Protein AF-A0A5B7HPK7-F1 (afdb_monomer_lite)

Structure (mmCIF, N/CA/C/O backbone):
data_AF-A0A5B7HPK7-F1
#
_entry.id   AF-A0A5B7HPK7-F1
#
loop_
_atom_site.group_PDB
_atom_site.id
_atom_site.type_symbol
_atom_site.label_atom_id
_atom_site.label_alt_id
_atom_site.label_comp_id
_atom_site.label_asym_id
_atom_site.label_entity_id
_atom_site.label_seq_id
_atom_site.pdbx_PDB_ins_code
_atom_site.Cartn_x
_atom_site.Cartn_y
_atom_site.Cartn_z
_atom_site.occupancy
_atom_site.B_iso_or_equiv
_atom_site.auth_seq_id
_atom_site.auth_comp_id
_atom_site.auth_asym_id
_atom_site.auth_atom_id
_atom_site.pdbx_PDB_model_num
ATOM 1 N N . MET A 1 1 ? 71.963 34.774 -55.106 1.00 49.12 1 MET A N 1
ATOM 2 C CA . MET A 1 1 ? 71.378 36.025 -54.591 1.00 49.12 1 MET A CA 1
ATOM 3 C C . MET A 1 1 ? 70.584 36.506 -55.798 1.00 49.12 1 MET A C 1
ATOM 5 O O . MET A 1 1 ? 71.195 36.609 -56.845 1.00 49.12 1 MET A O 1
ATOM 9 N N . ASP A 1 2 ? 69.250 36.461 -55.854 1.00 46.03 2 ASP A N 1
ATOM 10 C CA . ASP A 1 2 ? 68.275 37.076 -54.946 1.00 46.03 2 ASP A CA 1
ATOM 11 C C . ASP A 1 2 ? 66.866 36.466 -55.144 1.00 46.03 2 ASP A C 1
ATOM 13 O O . ASP A 1 2 ? 66.571 35.883 -56.183 1.00 46.03 2 ASP A O 1
ATOM 17 N N . ASN A 1 3 ? 65.992 36.697 -54.159 1.00 47.75 3 ASN A N 1
ATOM 18 C CA . ASN A 1 3 ? 64.526 36.583 -54.191 1.00 47.75 3 ASN A CA 1
ATOM 19 C C . ASN A 1 3 ? 63.853 35.199 -54.143 1.00 47.75 3 ASN A C 1
ATOM 21 O O . ASN A 1 3 ? 63.190 34.722 -55.059 1.00 47.75 3 ASN A O 1
ATOM 25 N N . MET A 1 4 ? 63.898 34.653 -52.928 1.00 47.31 4 MET A N 1
ATOM 26 C CA . MET A 1 4 ? 62.904 33.758 -52.335 1.00 47.31 4 MET A CA 1
ATOM 27 C C . MET A 1 4 ? 61.508 34.416 -52.327 1.00 47.31 4 MET A C 1
ATOM 29 O O . MET A 1 4 ? 61.245 35.333 -51.550 1.00 47.31 4 MET A O 1
ATOM 33 N N . HIS A 1 5 ? 60.604 33.948 -53.189 1.00 51.97 5 HIS A N 1
ATOM 34 C CA . HIS A 1 5 ? 59.197 34.347 -53.172 1.00 51.97 5 HIS A CA 1
ATOM 35 C C . HIS A 1 5 ? 58.502 33.769 -51.932 1.00 51.97 5 HIS A C 1
ATOM 37 O O . HIS A 1 5 ? 58.310 32.561 -51.810 1.00 51.97 5 HIS A O 1
ATOM 43 N N . HIS A 1 6 ? 58.117 34.646 -51.007 1.00 51.22 6 HIS A N 1
ATOM 44 C CA . HIS A 1 6 ? 57.276 34.311 -49.864 1.00 51.22 6 HIS A CA 1
ATOM 45 C C . HIS A 1 6 ? 55.837 34.076 -50.348 1.00 51.22 6 HIS A C 1
ATOM 47 O O . HIS A 1 6 ? 55.083 35.026 -50.561 1.00 51.22 6 HIS A O 1
ATOM 53 N N . ILE A 1 7 ? 55.453 32.813 -50.553 1.00 56.56 7 ILE A N 1
ATOM 54 C CA . ILE A 1 7 ? 54.064 32.449 -50.858 1.00 56.56 7 ILE A CA 1
ATOM 55 C C . ILE A 1 7 ? 53.336 32.173 -49.545 1.00 56.56 7 ILE A C 1
ATOM 57 O O . ILE A 1 7 ? 53.341 31.076 -48.992 1.00 56.56 7 ILE A O 1
ATOM 61 N N . THR A 1 8 ? 52.692 33.232 -49.070 1.00 60.81 8 THR A N 1
ATOM 62 C CA . THR A 1 8 ? 51.525 33.198 -48.197 1.00 60.81 8 THR A CA 1
ATOM 63 C C . THR A 1 8 ? 50.414 32.394 -48.872 1.00 60.81 8 THR A C 1
ATOM 65 O O . THR A 1 8 ? 49.887 32.834 -49.890 1.00 60.81 8 THR A O 1
ATOM 68 N N . ALA A 1 9 ? 49.997 31.269 -48.293 1.00 46.75 9 ALA A N 1
ATOM 69 C CA . ALA A 1 9 ? 48.640 30.758 -48.481 1.00 46.75 9 ALA A CA 1
ATOM 70 C C . ALA A 1 9 ? 48.242 29.803 -47.349 1.00 46.75 9 ALA A C 1
ATOM 72 O O . ALA A 1 9 ? 48.838 28.752 -47.132 1.00 46.75 9 ALA A O 1
ATOM 73 N N . SER A 1 10 ? 47.197 30.227 -46.646 1.00 51.50 10 SER A N 1
ATOM 74 C CA . SER A 1 10 ? 46.360 29.478 -45.716 1.00 51.50 10 SER A CA 1
ATOM 75 C C . SER A 1 10 ? 46.104 28.023 -46.125 1.00 51.50 10 SER A C 1
ATOM 77 O O . SER A 1 10 ? 45.679 27.748 -47.244 1.00 51.50 10 SER A O 1
ATOM 79 N N . ALA A 1 11 ? 46.219 27.112 -45.161 1.00 49.34 11 ALA 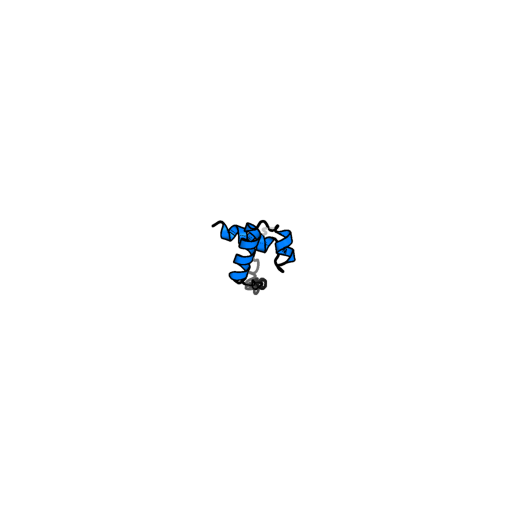A N 1
ATOM 80 C CA . ALA A 1 11 ? 45.394 25.910 -45.132 1.00 49.34 11 ALA A CA 1
ATOM 81 C C . ALA A 1 11 ? 45.041 25.583 -43.678 1.00 49.34 11 ALA A C 1
ATOM 83 O O . ALA A 1 11 ? 45.428 24.557 -43.118 1.00 49.34 11 ALA A O 1
ATOM 84 N N . ALA A 1 12 ? 44.296 26.496 -43.053 1.00 54.47 12 ALA A N 1
ATOM 85 C CA . ALA A 1 12 ? 43.438 26.101 -41.953 1.00 54.47 12 ALA A CA 1
ATOM 86 C C . ALA A 1 12 ? 42.530 24.947 -42.418 1.00 54.47 12 ALA A C 1
ATOM 88 O O . ALA A 1 12 ? 41.950 24.993 -43.500 1.00 54.47 12 ALA A O 1
ATOM 89 N N . ALA A 1 13 ? 42.421 23.933 -41.560 1.00 56.47 13 ALA A N 1
ATOM 90 C CA . ALA A 1 13 ? 41.393 22.901 -41.558 1.00 56.47 13 ALA A CA 1
ATOM 91 C C . ALA A 1 13 ? 41.213 22.097 -42.860 1.00 56.47 13 ALA A C 1
ATOM 93 O O . ALA A 1 13 ? 40.324 22.345 -43.671 1.00 56.47 13 ALA A O 1
ATOM 94 N N . ARG A 1 14 ? 41.943 20.985 -42.965 1.00 58.12 14 ARG A N 1
ATOM 95 C CA . ARG A 1 14 ? 41.410 19.797 -43.645 1.00 58.12 14 ARG A CA 1
ATOM 96 C C . ARG A 1 14 ? 41.414 18.618 -42.683 1.00 58.12 14 ARG A C 1
ATOM 98 O O . ARG A 1 14 ? 42.071 17.611 -42.916 1.00 58.12 14 ARG A O 1
ATOM 105 N N . LEU A 1 15 ? 40.658 18.755 -41.588 1.00 60.09 15 LEU A N 1
ATOM 106 C CA . LEU A 1 15 ? 40.084 17.577 -40.944 1.00 60.09 15 LEU A CA 1
ATOM 107 C C . LEU A 1 15 ? 39.245 16.898 -42.025 1.00 60.09 15 LEU A C 1
ATOM 109 O O . LEU A 1 15 ? 38.206 17.421 -42.427 1.00 60.09 15 LEU A O 1
ATOM 113 N N . HIS A 1 16 ? 39.761 15.798 -42.574 1.00 57.47 16 HIS A N 1
ATOM 114 C CA . HIS A 1 16 ? 39.020 14.975 -43.511 1.00 57.47 16 HIS A CA 1
ATOM 115 C C . HIS A 1 16 ? 37.745 14.566 -42.781 1.00 57.47 16 HIS A C 1
ATOM 117 O O . HIS A 1 16 ? 37.798 13.905 -41.746 1.00 57.47 16 HIS A O 1
ATOM 123 N N . SER A 1 17 ? 36.627 15.101 -43.258 1.00 61.81 17 SER A N 1
ATOM 124 C CA . SER A 1 17 ? 35.319 14.968 -42.645 1.00 61.81 17 SER A CA 1
ATOM 125 C C . SER A 1 17 ? 35.059 13.488 -42.353 1.00 61.81 17 SER A C 1
ATOM 127 O O . SER A 1 17 ? 34.922 12.679 -43.271 1.00 61.81 17 SER A O 1
ATOM 129 N N . LEU A 1 18 ? 35.060 13.129 -41.066 1.00 64.06 18 LEU A N 1
ATOM 130 C CA . LEU A 1 18 ? 34.622 11.836 -40.549 1.00 64.06 18 LEU A CA 1
ATOM 131 C C . LEU A 1 18 ? 33.104 11.736 -40.772 1.00 64.06 18 LEU A C 1
ATOM 133 O O . LEU A 1 18 ? 32.319 11.836 -39.838 1.00 64.06 18 LEU A O 1
ATOM 137 N N . ASN A 1 19 ? 32.678 11.569 -42.026 1.00 63.62 19 ASN A N 1
ATOM 138 C CA . ASN A 1 19 ? 31.287 11.298 -42.396 1.00 63.62 19 ASN A CA 1
ATOM 139 C C . ASN A 1 19 ? 30.992 9.801 -42.294 1.00 63.62 19 ASN A C 1
ATOM 141 O O . ASN A 1 19 ? 30.518 9.180 -43.245 1.00 63.62 19 ASN A O 1
ATOM 145 N N . LEU A 1 20 ? 31.285 9.201 -41.144 1.00 72.25 20 LEU A N 1
ATOM 146 C CA . LEU A 1 20 ? 30.632 7.948 -40.804 1.00 72.25 20 LEU A CA 1
ATOM 147 C C . LEU A 1 20 ? 29.365 8.319 -40.036 1.00 72.25 20 LEU A C 1
ATOM 149 O O . LEU A 1 20 ? 29.465 9.046 -39.044 1.00 72.25 20 LEU A O 1
ATO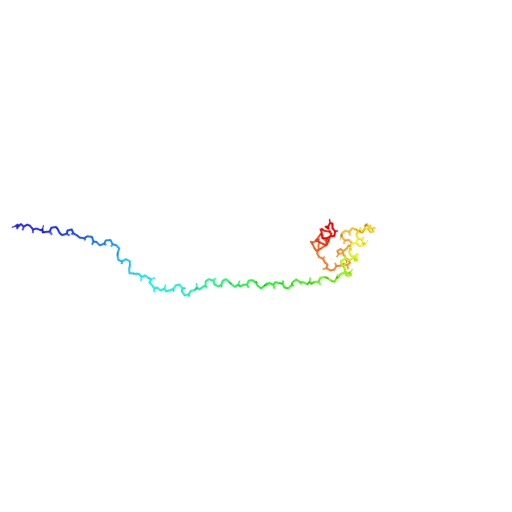M 153 N N . PRO A 1 21 ? 28.174 7.865 -40.472 1.00 66.50 21 PRO A N 1
ATOM 154 C CA . PRO A 1 21 ? 26.991 8.027 -39.646 1.00 66.50 21 PRO A CA 1
ATOM 155 C C . PRO A 1 21 ? 27.311 7.387 -38.292 1.00 66.50 21 PRO A C 1
ATOM 157 O O . PRO A 1 21 ? 27.891 6.294 -38.286 1.00 66.50 21 PRO A O 1
ATOM 160 N N . PRO A 1 22 ? 26.978 8.011 -37.151 1.00 64.38 22 PRO A N 1
ATOM 161 C CA . PRO A 1 22 ? 27.077 7.327 -35.873 1.00 64.38 22 PRO A CA 1
ATOM 162 C C . PRO A 1 22 ? 26.160 6.101 -35.942 1.00 64.38 22 PRO A C 1
ATOM 164 O O . PRO A 1 22 ? 24.950 6.184 -35.745 1.00 64.38 22 PRO A O 1
ATOM 167 N N . LYS A 1 23 ? 26.719 4.938 -36.297 1.00 64.06 23 LYS A N 1
ATOM 168 C CA . LYS A 1 23 ? 25.981 3.681 -36.436 1.00 64.06 23 LYS A CA 1
ATOM 169 C C . LYS A 1 23 ? 25.861 3.030 -35.072 1.00 64.06 23 LYS A C 1
ATOM 171 O O . LYS A 1 23 ? 26.288 1.906 -34.867 1.00 64.06 23 LYS A O 1
ATOM 176 N N . CYS A 1 24 ? 25.309 3.784 -34.142 1.00 66.00 24 CYS A N 1
ATOM 177 C CA . CYS A 1 24 ? 24.847 3.324 -32.853 1.00 66.00 24 CYS A CA 1
ATOM 178 C C . CYS A 1 24 ? 23.736 4.299 -32.471 1.00 66.00 24 CYS A C 1
ATOM 180 O O . CYS A 1 24 ? 24.036 5.340 -31.883 1.00 66.00 24 CYS A O 1
ATOM 182 N N . PRO A 1 25 ? 22.452 4.023 -32.773 1.00 66.31 25 PRO A N 1
ATOM 183 C CA . PRO A 1 25 ? 21.447 4.524 -31.855 1.00 66.31 25 PRO A CA 1
ATOM 184 C C . PRO A 1 25 ? 21.906 4.036 -30.480 1.00 66.31 25 PRO A C 1
ATOM 186 O O . PRO A 1 25 ? 22.156 2.841 -30.305 1.00 66.31 25 PRO A O 1
ATOM 189 N N . ALA A 1 26 ? 22.115 4.952 -29.537 1.00 67.50 26 ALA A N 1
ATOM 190 C CA . ALA A 1 26 ? 22.288 4.584 -28.144 1.00 67.50 26 ALA A CA 1
ATOM 191 C C . ALA A 1 26 ? 20.952 3.984 -27.690 1.00 67.50 26 ALA A C 1
ATOM 193 O O . ALA A 1 26 ? 20.118 4.644 -27.079 1.00 67.50 26 ALA A O 1
ATOM 194 N N . MET A 1 27 ? 20.708 2.737 -28.076 1.00 69.25 27 MET A N 1
ATOM 195 C CA . MET A 1 27 ? 19.586 1.946 -27.636 1.00 69.25 27 MET A CA 1
ATOM 196 C C . MET A 1 27 ? 19.988 1.459 -26.260 1.00 69.25 27 MET A C 1
ATOM 198 O O . MET A 1 27 ? 20.555 0.382 -26.089 1.00 69.25 27 MET A O 1
ATOM 202 N N . TRP A 1 28 ? 19.779 2.329 -25.278 1.00 70.69 28 TRP A N 1
ATOM 203 C CA . TRP A 1 28 ? 19.835 1.907 -23.895 1.00 70.69 28 TRP A CA 1
ATOM 204 C C . TRP A 1 28 ? 18.851 0.742 -23.785 1.00 70.69 28 TRP A C 1
ATOM 206 O O . TRP A 1 28 ? 17.713 0.887 -24.250 1.00 70.69 28 TRP A O 1
ATOM 216 N N . PRO A 1 29 ? 19.267 -0.424 -23.260 1.00 70.75 29 PRO A N 1
ATOM 217 C CA . PRO A 1 29 ? 18.325 -1.504 -23.049 1.00 70.75 29 PRO A CA 1
ATOM 218 C C . PRO A 1 29 ? 17.187 -0.933 -22.208 1.00 70.75 29 PRO A C 1
ATOM 220 O O . PRO A 1 29 ? 17.412 -0.361 -21.139 1.00 70.75 29 PRO A O 1
ATOM 223 N N . SER A 1 30 ? 15.964 -1.016 -22.732 1.00 76.19 30 SER A N 1
ATOM 224 C CA . SER A 1 30 ? 14.786 -0.666 -21.953 1.00 76.19 30 SER A CA 1
ATOM 225 C C . SER A 1 30 ? 14.819 -1.541 -20.707 1.00 76.19 30 SER A C 1
ATOM 227 O O . SER A 1 30 ? 14.786 -2.767 -20.817 1.00 76.19 30 SER A O 1
ATOM 229 N N . VAL A 1 31 ? 14.940 -0.921 -19.527 1.00 80.56 31 VAL A N 1
ATOM 230 C CA . VAL A 1 31 ? 14.811 -1.648 -18.264 1.00 80.56 31 VAL A CA 1
ATOM 231 C C . VAL A 1 31 ? 13.445 -2.328 -18.305 1.00 80.56 31 VAL A C 1
ATOM 233 O O . VAL A 1 31 ? 12.440 -1.621 -18.449 1.00 80.56 31 VAL A O 1
ATOM 236 N N . PRO A 1 32 ? 13.380 -3.669 -18.212 1.00 81.56 32 PRO A N 1
ATOM 237 C CA . PRO A 1 32 ? 12.112 -4.371 -18.254 1.00 81.56 32 PRO A CA 1
ATOM 238 C C . PRO A 1 32 ? 11.200 -3.795 -17.176 1.00 81.56 32 PRO A C 1
ATOM 240 O O . PRO A 1 32 ? 11.531 -3.807 -15.987 1.00 81.56 32 PRO A O 1
ATOM 243 N N . LYS A 1 33 ? 10.057 -3.241 -17.589 1.00 82.62 33 LYS A N 1
ATOM 244 C CA . LYS A 1 33 ? 9.053 -2.762 -16.642 1.00 82.62 33 LYS A CA 1
ATOM 245 C C . LYS A 1 33 ? 8.585 -3.973 -15.841 1.00 82.62 33 LYS A C 1
ATOM 247 O O . LYS A 1 33 ? 8.032 -4.909 -16.411 1.00 82.62 33 LYS A O 1
ATOM 252 N N . LYS A 1 34 ? 8.799 -3.966 -14.524 1.00 80.56 34 LYS A N 1
ATOM 253 C CA . LYS A 1 34 ? 8.163 -4.951 -13.645 1.00 80.56 34 LYS A CA 1
ATOM 254 C C . LYS A 1 34 ? 6.655 -4.749 -13.733 1.00 80.56 34 LYS A C 1
ATOM 256 O O . LYS A 1 34 ? 6.160 -3.661 -13.439 1.00 80.56 34 LYS A O 1
ATOM 261 N N . THR A 1 35 ? 5.935 -5.792 -14.128 1.00 83.12 35 THR A N 1
ATOM 262 C CA . THR A 1 35 ? 4.475 -5.801 -14.069 1.00 83.12 35 THR A CA 1
ATOM 263 C C . THR A 1 35 ? 4.067 -5.658 -12.608 1.00 83.12 35 THR A C 1
ATOM 265 O O . THR A 1 35 ? 4.361 -6.522 -11.783 1.00 83.12 35 THR A O 1
ATOM 268 N N . ARG A 1 36 ? 3.438 -4.533 -12.261 1.00 79.94 36 ARG A N 1
ATOM 269 C CA . ARG A 1 36 ? 2.887 -4.333 -10.921 1.00 79.94 36 ARG A CA 1
ATOM 270 C C . ARG A 1 36 ? 1.698 -5.276 -10.761 1.00 79.94 36 ARG A C 1
ATOM 272 O O . ARG A 1 36 ? 0.784 -5.235 -11.578 1.00 79.94 36 ARG A O 1
ATOM 279 N N . MET A 1 37 ? 1.696 -6.096 -9.712 1.00 77.69 37 MET A N 1
ATOM 280 C CA . MET A 1 37 ? 0.513 -6.882 -9.363 1.00 77.69 37 MET A CA 1
ATOM 281 C C . MET A 1 37 ? -0.610 -5.925 -8.950 1.00 77.69 37 MET A C 1
ATOM 283 O O . MET A 1 37 ? -0.410 -5.045 -8.106 1.00 77.69 37 MET A O 1
ATOM 287 N N . SER A 1 38 ? -1.778 -6.065 -9.573 1.00 84.62 38 SER A N 1
ATOM 288 C CA . SER A 1 38 ? -2.986 -5.366 -9.151 1.00 84.62 38 SER A CA 1
ATOM 289 C C . SER A 1 38 ? -3.530 -6.031 -7.894 1.00 84.62 38 SER A C 1
ATOM 291 O O . SER A 1 38 ? -3.706 -7.246 -7.863 1.00 84.62 38 SER A O 1
ATOM 293 N N . LEU A 1 39 ? -3.809 -5.234 -6.868 1.00 86.69 39 LEU A N 1
ATOM 294 C CA . LEU A 1 39 ? -4.493 -5.711 -5.674 1.00 86.69 39 LEU A CA 1
ATOM 295 C C . LEU A 1 39 ? -6.007 -5.691 -5.911 1.00 86.69 39 LEU A C 1
ATOM 297 O O . LEU A 1 39 ? -6.525 -4.681 -6.397 1.00 86.69 39 LEU A O 1
ATOM 301 N N . THR A 1 40 ? -6.704 -6.768 -5.550 1.00 89.62 40 THR A N 1
ATOM 302 C CA . THR A 1 40 ? -8.173 -6.825 -5.582 1.00 89.62 40 THR A CA 1
ATOM 303 C C . THR A 1 40 ? -8.770 -5.790 -4.624 1.00 89.62 40 THR A C 1
ATOM 305 O O . THR A 1 40 ? -8.187 -5.494 -3.578 1.00 89.62 40 THR A O 1
ATOM 308 N N . LEU A 1 41 ? -9.939 -5.242 -4.971 1.00 89.81 41 LEU A N 1
ATOM 309 C CA . LEU A 1 41 ? -10.647 -4.251 -4.154 1.00 89.81 41 LEU A CA 1
ATOM 310 C C . LEU A 1 41 ? -10.933 -4.763 -2.734 1.00 89.81 41 LEU A C 1
ATOM 312 O O . LEU A 1 41 ? -10.725 -4.030 -1.776 1.00 89.81 41 LEU A O 1
ATOM 316 N N . GLU A 1 42 ? -11.326 -6.029 -2.597 1.00 90.31 42 GLU A N 1
ATOM 317 C CA . GLU A 1 42 ? -11.608 -6.663 -1.302 1.00 90.31 42 GLU A CA 1
ATOM 318 C C . GLU A 1 42 ? -10.411 -6.599 -0.354 1.00 90.31 42 GLU A C 1
ATOM 320 O O . GLU A 1 42 ? -10.557 -6.223 0.803 1.00 90.31 42 GLU A O 1
ATOM 325 N N . VAL A 1 43 ? -9.206 -6.875 -0.862 1.00 88.81 43 VAL A N 1
ATOM 326 C CA . VAL A 1 43 ? -7.978 -6.823 -0.059 1.00 88.81 43 VAL A CA 1
ATOM 327 C C . VAL A 1 43 ? -7.672 -5.389 0.376 1.00 88.81 43 VAL A C 1
ATOM 329 O O . VAL A 1 43 ? -7.219 -5.171 1.495 1.00 88.81 43 VAL A O 1
ATOM 332 N N . LYS A 1 44 ? -7.936 -4.391 -0.478 1.00 90.50 44 LYS A N 1
ATOM 333 C CA . LYS A 1 44 ? -7.779 -2.980 -0.091 1.00 90.50 44 LYS A CA 1
ATOM 334 C C . LYS A 1 44 ? -8.747 -2.592 1.027 1.00 90.50 44 LYS A C 1
ATOM 336 O O . LYS A 1 44 ? -8.322 -1.951 1.981 1.00 90.50 44 LYS A O 1
ATOM 341 N N . LEU A 1 45 ? -10.016 -2.981 0.905 1.00 91.62 45 LEU A N 1
ATOM 342 C CA . LEU A 1 45 ? -11.050 -2.673 1.894 1.00 91.62 45 LEU A CA 1
ATOM 343 C C . LEU A 1 45 ? -10.778 -3.365 3.228 1.00 91.62 45 LEU A C 1
ATOM 345 O O . LEU A 1 45 ? -10.864 -2.734 4.271 1.00 91.62 45 LEU A O 1
ATOM 349 N N . ASP A 1 46 ? -10.380 -4.631 3.198 1.00 90.50 46 ASP A N 1
ATOM 350 C CA . ASP A 1 46 ? -10.014 -5.388 4.392 1.00 90.50 46 ASP A CA 1
ATOM 351 C C . ASP A 1 46 ? -8.849 -4.729 5.161 1.00 90.50 46 ASP A C 1
ATOM 353 O O . ASP A 1 46 ? -8.906 -4.591 6.381 1.00 90.50 46 ASP A O 1
ATOM 357 N N . ILE A 1 47 ? -7.838 -4.210 4.454 1.00 90.81 47 ILE A N 1
ATOM 358 C CA . ILE A 1 47 ? -6.737 -3.445 5.067 1.00 90.81 47 ILE A CA 1
ATOM 359 C C . ILE A 1 47 ? -7.241 -2.150 5.723 1.00 90.81 47 ILE A C 1
ATOM 361 O O . ILE A 1 47 ? -6.793 -1.814 6.820 1.00 90.81 47 ILE A O 1
ATOM 365 N N . ILE A 1 48 ? -8.163 -1.431 5.077 1.00 91.19 48 ILE A N 1
ATOM 366 C CA . ILE A 1 48 ? -8.742 -0.188 5.611 1.00 91.19 48 ILE A CA 1
ATOM 367 C C . ILE A 1 48 ? -9.589 -0.487 6.853 1.00 91.19 48 ILE A C 1
ATOM 369 O O . ILE A 1 48 ? -9.340 0.089 7.907 1.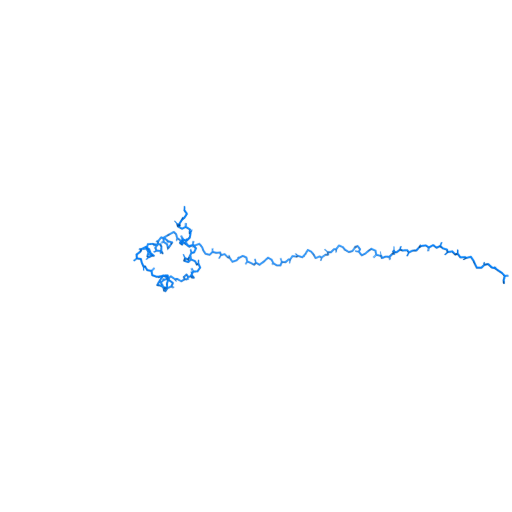00 91.19 48 ILE A O 1
ATOM 373 N N . HIS A 1 49 ? -10.507 -1.451 6.782 1.00 91.44 49 HIS A N 1
ATOM 374 C CA . HIS A 1 49 ? -11.378 -1.811 7.906 1.00 91.44 49 HIS A CA 1
ATOM 375 C C . HIS A 1 49 ? -10.591 -2.289 9.132 1.00 91.44 49 HIS A C 1
ATOM 377 O O . HIS A 1 49 ? -10.925 -1.961 10.273 1.00 91.44 49 HIS A O 1
ATOM 383 N N . ARG A 1 50 ? -9.534 -3.078 8.917 1.00 90.12 50 ARG A N 1
ATOM 384 C CA . ARG A 1 50 ? -8.655 -3.524 10.002 1.00 90.12 50 ARG A CA 1
ATOM 385 C C . ARG A 1 50 ? -7.880 -2.359 10.613 1.00 90.12 50 ARG A C 1
ATOM 387 O O . ARG A 1 50 ? -7.743 -2.290 11.835 1.00 90.12 50 ARG A O 1
ATOM 394 N N . HIS A 1 51 ? -7.445 -1.404 9.794 1.00 88.44 51 HIS A N 1
ATOM 395 C CA . HIS A 1 51 ? -6.824 -0.178 10.284 1.00 88.44 51 HIS A CA 1
ATOM 396 C C . HIS A 1 51 ? -7.788 0.680 11.118 1.00 88.44 51 HIS A C 1
ATOM 398 O O . HIS A 1 51 ? -7.418 1.109 12.210 1.00 88.44 51 HIS A O 1
ATOM 404 N N . GLU A 1 52 ? -9.033 0.857 10.671 1.00 88.75 52 GLU A N 1
ATOM 405 C CA . GLU A 1 52 ? -10.084 1.581 11.408 1.00 88.75 52 GLU A CA 1
ATOM 406 C C . GLU A 1 52 ? -10.442 0.910 12.741 1.00 88.75 52 GLU A C 1
ATOM 408 O O . GLU A 1 52 ? -10.724 1.586 13.729 1.00 88.75 52 GLU A O 1
ATOM 413 N N . ARG A 1 53 ? -10.355 -0.426 12.811 1.00 91.44 53 ARG A N 1
ATOM 414 C CA . ARG A 1 53 ? -10.492 -1.195 14.061 1.00 91.44 53 ARG A CA 1
ATOM 415 C C . ARG A 1 53 ? -9.332 -0.955 15.045 1.00 91.44 53 ARG A C 1
ATOM 417 O O . ARG A 1 53 ? -9.387 -1.414 16.185 1.00 91.44 53 ARG A O 1
ATOM 424 N N . GLY A 1 54 ? -8.288 -0.237 14.632 1.00 89.12 54 GLY A N 1
ATOM 425 C CA . GLY A 1 54 ? -7.117 0.075 15.448 1.00 89.12 54 GLY A CA 1
ATOM 426 C C . GLY A 1 54 ? -5.983 -0.941 15.316 1.00 89.12 54 GLY A C 1
ATOM 427 O O . GLY A 1 54 ? -5.070 -0.953 16.149 1.00 89.12 54 GLY A O 1
ATOM 428 N N . GLU A 1 55 ? -6.001 -1.800 14.290 1.00 89.62 55 GLU A N 1
ATOM 429 C CA . GLU A 1 55 ? -4.865 -2.679 14.029 1.00 89.62 55 GLU A CA 1
ATOM 430 C C . GLU A 1 55 ? -3.639 -1.864 13.605 1.00 89.62 55 GLU A C 1
ATOM 432 O O . GLU A 1 55 ? -3.670 -1.010 12.713 1.00 89.62 55 GLU A O 1
ATOM 437 N N . LYS A 1 56 ? -2.512 -2.156 14.259 1.00 87.88 56 LYS A N 1
ATOM 438 C CA . LYS A 1 56 ? -1.225 -1.547 13.926 1.00 87.88 56 LYS A CA 1
ATOM 439 C C . LYS A 1 56 ? -0.749 -2.067 12.575 1.00 87.88 56 LYS A C 1
ATOM 441 O O . LYS A 1 56 ? -0.860 -3.256 12.287 1.00 87.88 56 LYS A O 1
ATOM 446 N N . THR A 1 57 ? -0.070 -1.218 11.810 1.00 83.62 57 THR A N 1
ATOM 447 C CA . THR A 1 57 ? 0.526 -1.574 10.512 1.00 83.62 57 THR A CA 1
ATOM 448 C C . THR A 1 57 ? 1.401 -2.828 10.580 1.00 83.62 57 THR A C 1
ATOM 450 O O . THR A 1 57 ? 1.392 -3.627 9.657 1.00 83.62 57 THR A O 1
ATOM 453 N N . ILE A 1 58 ? 2.105 -3.063 11.693 1.00 84.00 58 ILE A N 1
ATOM 454 C CA . ILE A 1 58 ? 2.918 -4.275 11.902 1.00 84.00 58 ILE A CA 1
ATOM 455 C C . ILE A 1 58 ? 2.056 -5.552 11.871 1.00 84.00 58 ILE A C 1
ATOM 457 O O . ILE A 1 58 ? 2.472 -6.550 11.291 1.00 84.00 58 ILE A O 1
ATOM 461 N N . ALA A 1 59 ? 0.846 -5.520 12.436 1.00 80.38 59 ALA A N 1
ATOM 462 C CA . ALA A 1 59 ? -0.086 -6.649 12.406 1.00 80.38 59 ALA A CA 1
ATOM 463 C C . ALA A 1 59 ? -0.657 -6.879 10.995 1.00 80.38 59 ALA A C 1
ATOM 465 O O . ALA A 1 59 ? -0.779 -8.019 10.541 1.00 80.38 59 ALA A O 1
ATOM 466 N N . LEU A 1 60 ? -0.913 -5.800 10.250 1.00 84.00 60 LEU A N 1
ATOM 467 C CA . LEU A 1 60 ? -1.311 -5.879 8.841 1.00 84.00 60 LEU A CA 1
ATOM 468 C C . LEU A 1 60 ? -0.199 -6.487 7.972 1.00 84.00 60 LEU A C 1
ATOM 470 O O . LEU A 1 60 ? -0.476 -7.318 7.115 1.00 84.00 60 LEU A O 1
ATOM 474 N N . LEU A 1 61 ? 1.065 -6.141 8.226 1.00 83.94 61 LEU A N 1
ATOM 475 C CA . LEU A 1 61 ? 2.227 -6.709 7.527 1.00 83.94 61 LEU A CA 1
ATOM 476 C C . LEU A 1 61 ? 2.495 -8.173 7.891 1.00 83.94 61 LEU A C 1
ATOM 478 O O . LEU A 1 61 ? 3.044 -8.914 7.087 1.00 83.94 61 LEU A O 1
ATOM 482 N N . ALA A 1 62 ? 2.124 -8.598 9.099 1.00 81.31 62 ALA A N 1
ATOM 483 C CA . ALA A 1 62 ? 2.239 -9.995 9.509 1.00 81.31 62 ALA A CA 1
ATOM 484 C C . ALA A 1 62 ? 1.163 -10.881 8.858 1.00 81.31 62 ALA A C 1
ATOM 486 O O . ALA A 1 62 ? 1.387 -12.066 8.628 1.00 81.31 62 ALA A O 1
ATOM 487 N N . THR A 1 63 ? -0.007 -10.309 8.561 1.00 80.94 63 THR A N 1
ATOM 488 C CA . THR A 1 63 ? -1.160 -11.029 7.993 1.00 80.94 63 THR A CA 1
ATOM 489 C C . THR A 1 63 ? -1.256 -10.919 6.474 1.00 80.94 63 THR A C 1
ATOM 491 O O . THR A 1 63 ? -1.886 -11.757 5.835 1.00 80.94 63 THR A O 1
ATOM 494 N N . THR A 1 64 ? -0.633 -9.905 5.876 1.00 74.69 64 THR A N 1
ATOM 495 C CA . THR A 1 64 ? -0.601 -9.693 4.427 1.00 74.69 64 THR A CA 1
ATOM 496 C C . THR A 1 64 ? 0.840 -9.782 3.936 1.00 74.69 64 THR A C 1
ATOM 498 O O . THR A 1 64 ? 1.735 -9.210 4.541 1.00 74.69 64 THR A O 1
ATOM 50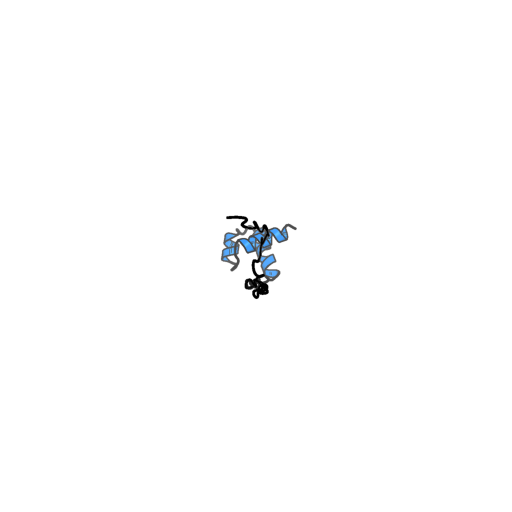1 N N . ILE A 1 65 ? 1.093 -10.448 2.803 1.00 81.38 65 ILE A N 1
ATOM 502 C CA . ILE A 1 65 ? 2.437 -10.553 2.180 1.00 81.38 65 ILE A CA 1
ATOM 503 C C . ILE A 1 65 ? 2.862 -9.203 1.543 1.00 81.38 65 ILE A C 1
ATOM 505 O O . ILE A 1 65 ? 3.577 -9.141 0.543 1.00 81.38 65 ILE A O 1
ATOM 509 N N . LEU A 1 66 ? 2.348 -8.089 2.061 1.00 85.44 66 LEU A N 1
ATOM 510 C CA . LEU A 1 66 ? 2.519 -6.754 1.517 1.00 85.44 66 LEU A CA 1
ATOM 511 C C . LEU A 1 66 ? 3.659 -6.029 2.222 1.00 85.44 66 LEU A C 1
ATOM 513 O O . LEU A 1 66 ? 4.000 -6.286 3.371 1.00 85.44 66 LEU A O 1
ATOM 517 N N . THR A 1 67 ? 4.246 -5.071 1.513 1.00 87.56 67 THR A N 1
ATOM 518 C CA . THR A 1 67 ? 5.284 -4.203 2.068 1.00 87.56 67 THR A CA 1
ATOM 519 C C . THR A 1 67 ? 4.668 -3.000 2.793 1.00 87.56 67 THR A C 1
ATOM 521 O O . THR A 1 67 ? 3.579 -2.554 2.412 1.00 87.56 67 THR A O 1
ATOM 524 N N . PRO A 1 68 ? 5.380 -2.384 3.761 1.00 87.75 68 PRO A N 1
ATOM 525 C CA . PRO A 1 68 ? 4.913 -1.173 4.453 1.00 87.75 68 PRO A CA 1
ATOM 526 C C . PRO A 1 68 ? 4.522 -0.045 3.492 1.00 87.75 68 PRO A C 1
ATOM 528 O O . PRO A 1 68 ? 3.533 0.654 3.695 1.00 87.75 68 PRO A O 1
ATOM 531 N N . TYR A 1 69 ? 5.270 0.083 2.394 1.00 89.25 69 TYR A N 1
ATOM 532 C CA . TYR A 1 69 ? 4.998 1.045 1.330 1.00 89.25 69 TYR A CA 1
ATOM 533 C C . TYR A 1 69 ? 3.637 0.817 0.657 1.00 89.25 69 TYR A C 1
ATOM 535 O O . TYR A 1 69 ? 2.913 1.767 0.356 1.00 89.25 69 TYR A O 1
ATOM 543 N N . THR A 1 70 ? 3.267 -0.445 0.439 1.00 89.12 70 THR A N 1
ATOM 544 C CA . THR A 1 70 ? 1.984 -0.794 -0.182 1.00 89.12 70 THR A CA 1
ATOM 545 C C . THR A 1 70 ? 0.822 -0.445 0.742 1.00 89.12 70 THR A C 1
ATOM 547 O O . THR A 1 70 ? -0.162 0.134 0.295 1.00 89.12 70 THR A O 1
ATOM 550 N N . VAL A 1 71 ? 0.961 -0.717 2.040 1.00 88.69 71 VAL A N 1
ATOM 551 C CA . VAL A 1 71 ? -0.058 -0.374 3.041 1.00 88.69 71 VAL A CA 1
ATOM 552 C C . VAL A 1 71 ? -0.220 1.149 3.165 1.00 88.69 71 VAL A C 1
ATOM 554 O O . VAL A 1 71 ? -1.332 1.662 3.088 1.00 88.69 71 VAL A O 1
ATOM 557 N N . SER A 1 72 ? 0.887 1.897 3.228 1.00 89.25 72 SER A N 1
ATOM 558 C CA . SER A 1 72 ? 0.858 3.369 3.269 1.00 89.25 72 SER A CA 1
ATOM 559 C C . SER A 1 72 ? 0.224 3.995 2.020 1.00 89.25 72 SER A C 1
ATOM 561 O O . SER A 1 72 ? -0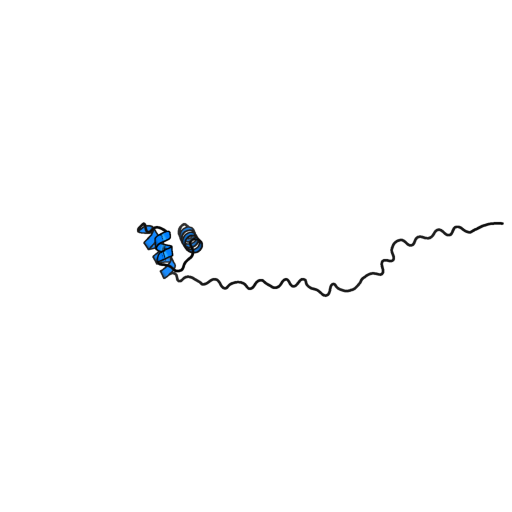.529 4.962 2.123 1.00 89.25 72 SER A O 1
ATOM 563 N N . THR A 1 73 ? 0.497 3.445 0.833 1.00 89.75 73 THR A N 1
ATOM 564 C CA . THR A 1 73 ? -0.105 3.952 -0.410 1.00 89.75 73 THR A CA 1
ATOM 565 C C . THR A 1 73 ? -1.600 3.665 -0.513 1.00 89.75 73 THR A C 1
ATOM 567 O O . THR A 1 73 ? -2.294 4.463 -1.135 1.00 89.75 73 THR A O 1
ATOM 570 N N . ILE A 1 74 ? -2.103 2.589 0.106 1.00 90.19 74 ILE A N 1
ATOM 571 C CA . ILE A 1 74 ? -3.547 2.319 0.205 1.00 90.19 74 ILE A CA 1
ATOM 572 C C . ILE A 1 74 ? -4.223 3.377 1.079 1.00 90.19 74 ILE A C 1
ATOM 574 O O . ILE A 1 74 ? -5.181 3.990 0.613 1.00 90.19 74 ILE A O 1
ATOM 578 N N . PHE A 1 75 ? -3.690 3.655 2.273 1.00 87.94 75 PHE A N 1
ATOM 579 C CA . PHE A 1 75 ? -4.259 4.669 3.172 1.00 87.94 75 PHE A CA 1
ATOM 580 C C . PHE A 1 75 ? -4.294 6.052 2.525 1.00 87.94 75 PHE A C 1
ATOM 582 O O . PHE A 1 75 ? -5.353 6.651 2.408 1.00 87.94 75 PHE A O 1
ATOM 589 N N . LYS A 1 76 ? -3.176 6.482 1.931 1.00 89.81 76 LYS A N 1
ATOM 590 C CA . LYS A 1 76 ? -3.109 7.778 1.241 1.00 89.81 76 LYS A CA 1
ATOM 591 C C . LYS A 1 76 ? -4.068 7.891 0.045 1.00 89.81 76 LYS A C 1
ATOM 593 O O . LYS A 1 76 ? -4.368 8.993 -0.393 1.00 89.81 76 LYS A O 1
ATOM 598 N N . SER A 1 77 ? -4.489 6.764 -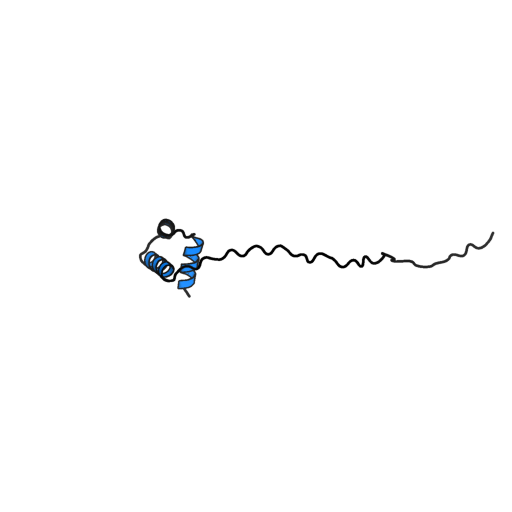0.535 1.00 85.06 77 SER A N 1
ATOM 599 C CA . SER A 1 77 ? -5.480 6.741 -1.621 1.00 85.06 77 SER A CA 1
ATOM 600 C C . SER A 1 77 ? -6.930 6.676 -1.141 1.00 85.06 77 SER A C 1
ATOM 602 O O . SER A 1 77 ? -7.818 6.821 -1.971 1.00 85.06 77 SER A O 1
ATOM 604 N N . ALA A 1 78 ? -7.162 6.424 0.150 1.00 80.88 78 ALA A N 1
ATOM 605 C CA . ALA A 1 78 ? -8.483 6.441 0.774 1.00 80.88 78 ALA A CA 1
ATOM 606 C C . ALA A 1 78 ? -8.844 7.828 1.340 1.00 80.88 78 ALA A C 1
ATOM 608 O O . ALA A 1 78 ? -10.020 8.139 1.464 1.00 80.88 78 ALA A O 1
ATOM 609 N N . ASP A 1 79 ? -7.838 8.658 1.638 1.00 74.44 79 ASP A N 1
ATOM 610 C CA . ASP A 1 79 ? -8.006 10.021 2.168 1.00 74.44 79 ASP A CA 1
ATOM 611 C C . ASP A 1 79 ? -8.351 11.084 1.094 1.00 74.44 79 ASP A C 1
ATOM 613 O O . ASP A 1 79 ? -8.430 12.272 1.411 1.00 74.44 79 ASP A O 1
ATOM 617 N N . TYR A 1 80 ? -8.496 10.682 -0.174 1.00 60.88 80 TYR A N 1
ATOM 618 C CA . TYR A 1 80 ? -8.856 11.534 -1.321 1.00 60.88 80 TYR A CA 1
ATOM 619 C C . TYR A 1 80 ? -10.327 11.354 -1.691 1.00 60.88 80 TYR A C 1
ATOM 621 O O . TYR A 1 80 ? -10.977 12.384 -1.979 1.00 60.88 80 TYR A O 1
#

Foldseek 3Di:
DDDDDDDDDDDDDPPPPPPDDPPDPVPPPDPPPDDDDDDDPVLLVVLVVCVVVVDDLVVVVVVDVDDSVVSVVSVVVVVD

Sequence (80 aa):
MDNMHHITASAAARLHSLNLPPKCPAMWPSVPKKTRMSLTLEVKLDIIHRHERGEKTIALLATTILTPYTVSTIFKSADY

Radius of gyration: 34.92 Å; chains: 1; bounding box: 83×48×70 Å

pLDDT: mean 75.82, std 14.32, range [46.03, 91.62]

Organism: Portunus trituberculatus (NCBI:txid210409)

Secondary structure (DSSP, 8-state):
---------------------------PPPPPPP-PPPPPHHHHHHHHHHHHTT--HHHHHHHSS--HHHHHHHHHHH--